Protein AF-A0A7X3WST9-F1 (afdb_monomer_lite)

Structure (mmCIF, N/CA/C/O backbone):
data_AF-A0A7X3WST9-F1
#
_entry.id   AF-A0A7X3WST9-F1
#
loop_
_atom_site.group_PDB
_atom_site.id
_atom_site.type_symbol
_atom_site.label_atom_id
_atom_site.label_alt_id
_atom_site.label_comp_id
_atom_site.label_asym_id
_atom_site.label_entity_id
_atom_site.label_seq_id
_atom_site.pdbx_PDB_ins_code
_atom_site.Cartn_x
_atom_site.Cartn_y
_atom_site.Cartn_z
_atom_site.occupancy
_atom_site.B_iso_or_equiv
_atom_site.auth_seq_id
_atom_site.auth_comp_id
_atom_site.auth_asym_id
_atom_site.auth_atom_id
_atom_site.pdbx_PDB_model_num
ATOM 1 N N . MET A 1 1 ? 12.123 3.672 -22.307 1.00 35.75 1 MET A N 1
ATOM 2 C CA . MET A 1 1 ? 11.697 4.808 -21.457 1.00 35.75 1 MET A CA 1
ATOM 3 C C . MET A 1 1 ? 12.000 4.453 -20.012 1.00 35.75 1 MET A C 1
ATOM 5 O O . MET A 1 1 ? 11.791 3.289 -19.680 1.00 35.75 1 MET A O 1
ATOM 9 N N . PRO A 1 2 ? 12.507 5.362 -19.160 1.00 43.19 2 PRO A N 1
ATOM 10 C CA . PRO A 1 2 ? 12.542 5.067 -17.731 1.00 43.19 2 PRO A CA 1
ATOM 11 C C . PRO A 1 2 ? 11.090 4.809 -17.316 1.00 43.19 2 PRO A C 1
ATOM 13 O O . PRO A 1 2 ? 10.234 5.641 -17.611 1.00 43.19 2 PRO A O 1
ATOM 16 N N . LYS A 1 3 ? 10.790 3.626 -16.755 1.00 57.38 3 LYS A N 1
ATOM 17 C CA . LYS A 1 3 ? 9.458 3.3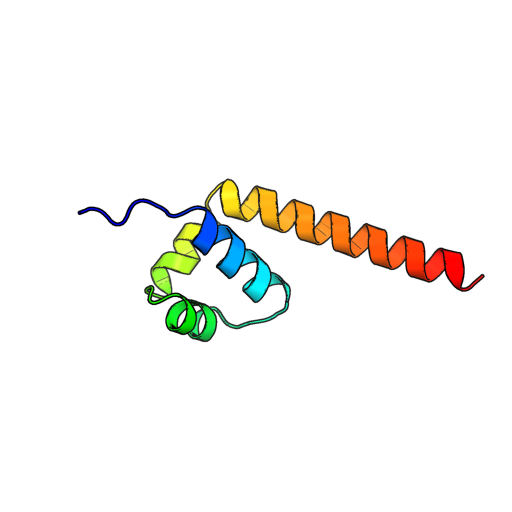12 -16.216 1.00 57.38 3 LYS A CA 1
ATOM 18 C C . LYS A 1 3 ? 9.184 4.380 -15.157 1.00 57.38 3 LYS A C 1
ATOM 20 O O . LYS A 1 3 ? 9.738 4.309 -14.062 1.00 57.38 3 LYS A O 1
ATOM 25 N N . SER A 1 4 ? 8.448 5.425 -15.526 1.00 59.97 4 SER A N 1
ATOM 26 C CA . SER A 1 4 ? 8.065 6.484 -14.608 1.00 59.97 4 SER A CA 1
ATOM 27 C C . SER A 1 4 ? 7.354 5.818 -13.442 1.00 59.97 4 SER A C 1
ATOM 29 O O . SER A 1 4 ? 6.560 4.892 -13.618 1.00 59.97 4 SER A O 1
ATOM 31 N N . LEU A 1 5 ? 7.728 6.234 -12.238 1.00 68.56 5 LEU A N 1
ATOM 32 C CA . LEU A 1 5 ? 7.113 5.790 -11.003 1.00 68.56 5 LEU A CA 1
ATOM 33 C C . LEU A 1 5 ? 5.591 5.961 -11.153 1.00 68.56 5 LEU A C 1
ATOM 35 O O . LEU A 1 5 ? 5.128 7.093 -11.213 1.00 68.56 5 LEU A O 1
ATOM 39 N N . ASN A 1 6 ? 4.830 4.874 -11.306 1.00 85.31 6 ASN A N 1
ATOM 40 C CA . ASN A 1 6 ? 3.384 4.952 -11.509 1.00 85.31 6 ASN A CA 1
ATOM 41 C C . ASN A 1 6 ? 2.699 4.968 -10.133 1.00 85.31 6 ASN A C 1
ATOM 43 O O . ASN A 1 6 ? 2.655 3.915 -9.486 1.00 85.31 6 ASN A O 1
ATOM 47 N N . PRO A 1 7 ? 2.137 6.108 -9.680 1.00 91.06 7 PRO A N 1
ATOM 48 C CA . PRO A 1 7 ? 1.520 6.209 -8.359 1.00 91.06 7 PRO A CA 1
ATOM 49 C C . PRO A 1 7 ? 0.402 5.187 -8.148 1.00 91.06 7 PRO A C 1
ATOM 51 O O . PRO A 1 7 ? 0.229 4.693 -7.040 1.00 91.06 7 PRO A O 1
ATOM 54 N N . LYS A 1 8 ? -0.320 4.813 -9.215 1.00 93.19 8 LYS A N 1
ATOM 55 C CA . LYS A 1 8 ? -1.403 3.823 -9.136 1.00 93.19 8 LYS A CA 1
ATOM 56 C C . LYS A 1 8 ? -0.888 2.445 -8.730 1.00 93.19 8 LYS A C 1
ATOM 58 O O . LYS A 1 8 ? -1.512 1.791 -7.904 1.00 93.19 8 LYS A O 1
ATOM 63 N N . ASN A 1 9 ? 0.263 2.030 -9.261 1.00 93.69 9 ASN A N 1
ATOM 64 C CA . ASN A 1 9 ? 0.847 0.733 -8.922 1.00 93.69 9 ASN A CA 1
ATOM 65 C C . ASN A 1 9 ? 1.413 0.733 -7.497 1.00 93.69 9 ASN A C 1
ATOM 67 O O . ASN A 1 9 ? 1.327 -0.286 -6.821 1.00 93.69 9 ASN A O 1
ATOM 71 N N . ILE A 1 10 ? 1.934 1.871 -7.020 1.00 94.88 10 ILE A N 1
ATOM 72 C CA . ILE A 1 10 ? 2.381 2.022 -5.625 1.00 94.88 10 ILE A CA 1
ATOM 73 C C . ILE A 1 10 ? 1.197 1.883 -4.669 1.00 94.88 10 ILE A C 1
ATOM 75 O O . ILE A 1 10 ? 1.275 1.117 -3.716 1.00 94.88 10 ILE A O 1
ATOM 79 N N . ILE A 1 11 ? 0.098 2.586 -4.948 1.00 96.38 11 ILE A N 1
ATOM 80 C CA . ILE A 1 11 ? -1.128 2.529 -4.140 1.00 96.38 11 ILE A CA 1
ATOM 81 C C . ILE A 1 11 ? -1.696 1.103 -4.127 1.00 96.38 11 ILE A C 1
ATOM 83 O O . ILE A 1 11 ? -2.023 0.584 -3.063 1.00 96.38 11 ILE A O 1
ATOM 87 N N . ALA A 1 12 ? -1.763 0.444 -5.289 1.00 96.25 12 ALA A N 1
ATOM 88 C CA . ALA A 1 12 ? -2.236 -0.935 -5.390 1.00 96.25 12 ALA A CA 1
ATOM 89 C C . ALA A 1 12 ? -1.358 -1.909 -4.588 1.00 96.25 12 ALA A C 1
ATOM 91 O O . ALA A 1 12 ? -1.881 -2.692 -3.799 1.00 96.25 12 ALA A O 1
ATOM 92 N N . ALA A 1 13 ? -0.032 -1.822 -4.737 1.00 96.56 13 ALA A N 1
ATOM 93 C CA . ALA A 1 13 ? 0.907 -2.649 -3.984 1.00 96.56 13 ALA A CA 1
ATOM 94 C C . ALA A 1 13 ? 0.807 -2.416 -2.470 1.00 96.56 13 ALA A C 1
ATOM 96 O O . ALA A 1 13 ? 0.847 -3.372 -1.702 1.00 96.56 13 ALA A O 1
ATOM 97 N N . CYS A 1 14 ? 0.652 -1.157 -2.049 1.00 97.50 14 CYS A N 1
ATOM 98 C CA . CYS A 1 14 ? 0.494 -0.786 -0.647 1.00 97.50 14 CYS A CA 1
ATOM 99 C C . CYS A 1 14 ? -0.770 -1.395 -0.043 1.00 97.50 14 CYS A C 1
ATOM 101 O O . CYS A 1 14 ? -0.703 -2.019 1.012 1.00 97.50 14 CYS A O 1
ATOM 103 N N . ARG A 1 15 ? -1.897 -1.310 -0.759 1.00 97.19 15 ARG A N 1
ATOM 104 C CA . ARG A 1 15 ? -3.163 -1.908 -0.328 1.00 97.19 15 ARG A CA 1
ATOM 105 C C . ARG A 1 15 ? -3.059 -3.423 -0.148 1.00 97.19 15 ARG A C 1
ATOM 107 O O . ARG A 1 15 ? -3.466 -3.929 0.888 1.00 97.19 15 ARG A O 1
ATOM 114 N N . LEU A 1 16 ? -2.523 -4.132 -1.142 1.00 97.06 16 LEU A N 1
ATOM 115 C CA . LEU A 1 16 ? -2.362 -5.591 -1.092 1.00 97.06 16 LEU A CA 1
ATOM 116 C C . LEU A 1 16 ? -1.455 -6.005 0.074 1.00 97.06 16 LEU A C 1
ATOM 118 O O . LEU A 1 16 ? -1.817 -6.850 0.888 1.00 97.06 16 LEU A O 1
ATOM 122 N N . HIS A 1 17 ? -0.317 -5.321 0.229 1.00 96.75 17 HIS A N 1
ATOM 123 C CA . HIS A 1 17 ? 0.600 -5.589 1.332 1.00 96.75 17 HIS A CA 1
ATOM 124 C C . HIS A 1 17 ? -0.045 -5.359 2.703 1.00 96.75 17 HIS A C 1
ATOM 126 O O . HIS A 1 17 ? 0.153 -6.159 3.612 1.00 96.75 17 HIS A O 1
ATOM 132 N N . PHE A 1 18 ? -0.835 -4.291 2.845 1.00 96.44 18 PHE A N 1
ATOM 133 C CA . PHE A 1 18 ? -1.557 -3.984 4.078 1.00 96.44 18 PHE A CA 1
ATOM 134 C C . PHE A 1 18 ? -2.552 -5.090 4.465 1.00 96.44 18 PHE A C 1
ATOM 136 O O . PHE A 1 18 ? -2.688 -5.403 5.645 1.00 96.44 18 PHE A O 1
ATOM 143 N N . TYR A 1 19 ? -3.203 -5.727 3.487 1.00 95.12 19 TYR A N 1
ATOM 144 C CA . TYR A 1 19 ? -4.109 -6.858 3.727 1.00 95.12 19 TYR A CA 1
ATOM 145 C C . TYR A 1 19 ? -3.405 -8.216 3.875 1.00 95.12 19 TYR A C 1
ATOM 147 O O . TYR A 1 19 ? -4.078 -9.219 4.107 1.00 95.12 19 TYR A O 1
ATOM 155 N N . GLY A 1 20 ? -2.071 -8.249 3.811 1.00 95.44 20 GLY A N 1
ATOM 156 C CA . GLY A 1 20 ? -1.265 -9.427 4.129 1.00 95.44 20 GLY A CA 1
ATOM 157 C C . GLY A 1 20 ? -0.670 -10.163 2.930 1.00 95.44 20 GLY A C 1
ATOM 158 O O . GLY A 1 20 ? -0.041 -11.197 3.138 1.00 95.44 20 GLY A O 1
ATOM 159 N N . ASP A 1 21 ? -0.814 -9.649 1.705 1.00 96.75 21 ASP A N 1
ATOM 160 C CA . ASP A 1 21 ? -0.185 -10.268 0.535 1.00 96.75 21 ASP A CA 1
ATOM 161 C C . ASP A 1 21 ? 1.353 -10.161 0.597 1.00 96.75 21 ASP A C 1
ATOM 163 O O . ASP A 1 21 ? 1.937 -9.129 0.977 1.00 96.75 21 ASP A O 1
ATOM 167 N N . GLU A 1 22 ? 2.033 -11.232 0.178 1.00 94.75 22 GLU A N 1
ATOM 168 C CA . GLU A 1 22 ? 3.490 -11.269 0.124 1.00 94.75 22 GLU A CA 1
ATOM 169 C C . GLU A 1 22 ? 4.036 -10.409 -1.024 1.00 94.75 22 GLU A C 1
ATOM 171 O O . GLU A 1 22 ? 3.480 -10.330 -2.121 1.00 94.75 22 GLU A O 1
ATOM 176 N N . LEU A 1 23 ? 5.202 -9.789 -0.810 1.00 91.69 23 LEU A N 1
ATOM 177 C CA . LEU A 1 23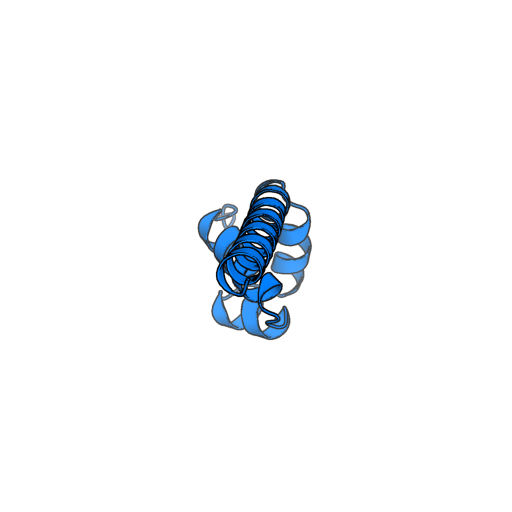 ? 5.830 -8.935 -1.826 1.00 91.69 23 LEU A CA 1
ATOM 178 C C . LEU A 1 23 ? 6.145 -9.692 -3.123 1.00 91.69 23 LEU A C 1
ATOM 180 O O . LEU A 1 23 ? 6.158 -9.084 -4.190 1.00 91.69 23 LEU A O 1
ATOM 184 N N . GLN A 1 24 ? 6.411 -10.997 -3.045 1.00 93.81 24 GLN A N 1
ATOM 185 C CA . GLN A 1 24 ? 6.684 -11.812 -4.224 1.00 93.81 24 GLN A CA 1
ATOM 186 C C . GLN A 1 24 ? 5.442 -11.934 -5.121 1.00 93.81 24 GLN A C 1
ATOM 188 O O . GLN A 1 24 ? 5.550 -11.752 -6.336 1.00 93.81 24 GLN A O 1
ATOM 193 N N . ASP A 1 25 ? 4.272 -12.157 -4.523 1.00 96.00 25 ASP A N 1
ATOM 194 C CA . ASP A 1 25 ? 3.003 -12.298 -5.239 1.00 96.00 25 ASP A CA 1
ATOM 195 C C . ASP A 1 25 ? 2.535 -10.958 -5.808 1.00 96.00 25 ASP A C 1
ATOM 197 O O . ASP A 1 25 ? 2.170 -10.863 -6.981 1.00 96.00 25 ASP A O 1
ATOM 201 N N . ILE A 1 26 ? 2.656 -9.882 -5.024 1.00 96.38 26 ILE A N 1
ATOM 202 C CA . ILE A 1 26 ? 2.356 -8.518 -5.482 1.00 96.38 26 ILE A CA 1
ATOM 203 C C . ILE A 1 26 ? 3.254 -8.135 -6.667 1.00 96.38 26 ILE A C 1
ATOM 205 O O . ILE A 1 26 ? 2.795 -7.516 -7.629 1.00 96.38 26 ILE A O 1
ATOM 209 N N . ALA A 1 27 ? 4.541 -8.491 -6.617 1.00 94.19 27 ALA A N 1
ATOM 210 C CA . ALA A 1 27 ? 5.491 -8.179 -7.681 1.00 94.19 27 ALA A CA 1
ATOM 211 C C . ALA A 1 27 ? 5.128 -8.905 -8.983 1.00 94.19 27 ALA A C 1
ATOM 213 O O . ALA A 1 27 ? 5.163 -8.293 -10.052 1.00 94.19 27 ALA A O 1
ATOM 214 N N . MET A 1 28 ? 4.716 -10.173 -8.879 1.00 94.56 28 MET A N 1
ATOM 215 C CA . MET A 1 28 ? 4.227 -10.964 -10.007 1.00 94.56 28 MET A CA 1
ATOM 216 C C . MET A 1 28 ? 2.940 -10.374 -10.595 1.00 94.56 28 MET A C 1
ATOM 218 O O . MET A 1 28 ? 2.850 -10.194 -11.807 1.00 94.56 28 MET A O 1
ATOM 222 N N . LEU A 1 29 ? 1.977 -10.009 -9.744 1.00 95.19 29 LEU A N 1
ATOM 223 C CA . LEU A 1 29 ? 0.699 -9.424 -10.156 1.00 95.19 29 LEU A CA 1
ATOM 224 C C . LEU A 1 29 ? 0.873 -8.093 -10.903 1.00 95.19 29 LEU A C 1
ATOM 226 O O . LEU A 1 29 ? 0.147 -7.809 -11.854 1.00 95.19 29 LEU A O 1
ATOM 230 N N . LEU A 1 30 ? 1.820 -7.263 -10.462 1.00 92.69 30 LEU A N 1
ATOM 231 C CA . LEU A 1 30 ? 2.052 -5.927 -11.014 1.00 92.69 30 LEU A CA 1
ATOM 232 C C . LEU A 1 30 ? 3.117 -5.888 -12.122 1.00 92.69 30 LEU A C 1
ATOM 234 O O . LEU A 1 30 ? 3.430 -4.795 -12.601 1.00 92.69 30 LEU A O 1
ATOM 238 N N . ASP A 1 31 ? 3.667 -7.041 -12.516 1.00 92.75 31 ASP A N 1
ATOM 239 C CA . ASP A 1 31 ? 4.756 -7.176 -13.495 1.00 92.75 31 ASP A CA 1
ATOM 240 C C . ASP A 1 31 ? 5.960 -6.256 -13.181 1.00 92.75 31 ASP A C 1
ATOM 242 O O . ASP A 1 31 ? 6.454 -5.454 -13.991 1.00 92.75 31 ASP A O 1
ATOM 246 N N . VAL A 1 32 ? 6.421 -6.331 -11.929 1.00 91.00 32 VAL A N 1
ATOM 247 C CA . VAL A 1 32 ? 7.592 -5.601 -11.425 1.00 91.00 32 VAL A CA 1
ATOM 248 C C . VAL A 1 32 ? 8.547 -6.529 -10.682 1.00 91.00 32 VAL A C 1
ATOM 250 O O . VAL A 1 32 ? 8.190 -7.618 -10.252 1.00 91.00 32 VAL A O 1
ATOM 253 N N . ALA A 1 33 ? 9.793 -6.094 -10.496 1.00 91.06 33 ALA A N 1
ATOM 254 C CA . ALA A 1 33 ? 10.731 -6.839 -9.666 1.00 91.06 33 ALA A CA 1
ATOM 255 C C . ALA A 1 33 ? 10.373 -6.679 -8.172 1.00 91.06 33 ALA A C 1
ATOM 257 O O . ALA A 1 33 ? 10.018 -5.572 -7.758 1.00 91.06 33 ALA A O 1
ATOM 258 N N . PRO A 1 34 ? 10.576 -7.699 -7.318 1.00 90.12 34 PRO A N 1
ATOM 259 C CA . PRO A 1 34 ? 10.388 -7.562 -5.867 1.00 90.12 34 PRO A CA 1
ATOM 260 C C . PRO A 1 34 ? 11.205 -6.409 -5.260 1.00 90.12 34 PRO A C 1
ATOM 262 O O . PRO A 1 34 ? 10.739 -5.677 -4.388 1.00 90.12 34 PRO A O 1
ATOM 265 N N . SER A 1 35 ? 12.406 -6.159 -5.794 1.00 92.44 35 SER A N 1
ATOM 266 C CA . SER A 1 35 ? 13.253 -5.028 -5.395 1.00 92.44 35 SER A CA 1
ATOM 267 C C . SER A 1 35 ? 12.630 -3.658 -5.701 1.00 92.44 35 SER A C 1
ATOM 269 O O . SER A 1 35 ? 12.938 -2.678 -5.019 1.00 92.44 35 SER A O 1
ATOM 271 N N . THR A 1 36 ? 11.740 -3.572 -6.695 1.00 92.31 36 THR A N 1
ATOM 272 C CA . THR A 1 36 ? 10.954 -2.371 -6.993 1.00 92.31 36 THR A CA 1
ATOM 273 C C . THR A 1 36 ? 9.966 -2.081 -5.868 1.00 92.31 36 THR A C 1
ATOM 275 O O . THR A 1 36 ? 9.911 -0.938 -5.416 1.00 92.31 36 THR A O 1
ATOM 278 N N . LEU A 1 37 ? 9.270 -3.097 -5.345 1.00 92.44 37 LEU A N 1
ATOM 279 C CA . LEU A 1 37 ? 8.349 -2.921 -4.217 1.00 92.44 37 LEU A CA 1
ATOM 280 C C . LEU A 1 37 ? 9.082 -2.455 -2.956 1.00 92.44 37 LEU A C 1
ATOM 282 O O . LEU A 1 37 ? 8.654 -1.498 -2.317 1.00 92.44 37 LEU A O 1
ATOM 286 N N . THR A 1 38 ? 10.247 -3.037 -2.652 1.00 92.19 38 THR A N 1
ATOM 287 C CA . THR A 1 38 ? 11.085 -2.598 -1.520 1.00 92.19 38 THR A CA 1
ATOM 288 C C . THR A 1 38 ? 11.475 -1.120 -1.620 1.00 92.19 38 THR A C 1
ATOM 290 O O . THR A 1 38 ? 11.595 -0.438 -0.601 1.00 92.19 38 THR A O 1
ATOM 293 N N . ARG A 1 39 ? 11.673 -0.595 -2.839 1.00 92.50 39 ARG A N 1
ATOM 294 C CA . ARG A 1 39 ? 11.911 0.840 -3.062 1.00 92.50 39 ARG A CA 1
ATOM 295 C C . ARG A 1 39 ? 10.630 1.657 -2.910 1.00 92.50 39 ARG A C 1
ATOM 297 O O . ARG A 1 39 ? 10.680 2.720 -2.303 1.00 92.50 39 ARG A O 1
ATOM 304 N N . TRP A 1 40 ? 9.500 1.171 -3.423 1.00 94.38 40 TRP A N 1
ATOM 305 C CA . TRP A 1 40 ? 8.205 1.849 -3.311 1.00 94.38 40 TRP A CA 1
ATOM 306 C C . TRP A 1 40 ? 7.757 2.041 -1.864 1.00 94.38 40 TRP A C 1
ATOM 308 O O . TRP A 1 40 ? 7.280 3.127 -1.549 1.00 94.38 40 TRP A O 1
ATOM 318 N N . LYS A 1 41 ? 8.023 1.079 -0.969 1.00 94.00 41 LYS A N 1
ATOM 319 C CA . LYS A 1 41 ? 7.760 1.202 0.481 1.00 94.00 41 LYS A CA 1
ATOM 320 C C . LYS A 1 41 ? 8.397 2.430 1.137 1.00 94.00 41 LYS A C 1
ATOM 322 O O . LYS A 1 41 ? 7.953 2.865 2.188 1.00 94.00 41 LYS A O 1
ATOM 327 N N . LYS A 1 42 ? 9.451 2.983 0.531 1.00 94.62 42 LYS A N 1
ATOM 328 C CA . LYS A 1 42 ? 10.169 4.164 1.033 1.00 94.62 42 LYS A CA 1
ATOM 329 C C . LYS A 1 42 ? 9.692 5.474 0.406 1.00 94.62 42 LYS A C 1
ATOM 331 O O . LYS A 1 42 ? 10.251 6.520 0.706 1.00 94.62 42 LYS A O 1
ATOM 336 N N . THR A 1 43 ? 8.741 5.418 -0.524 1.00 94.88 43 THR A N 1
ATOM 337 C CA . THR A 1 43 ? 8.213 6.614 -1.187 1.00 94.88 43 THR A CA 1
ATOM 338 C C . THR A 1 43 ? 7.131 7.262 -0.336 1.00 94.88 43 THR A C 1
ATOM 340 O O . THR A 1 43 ? 6.346 6.562 0.303 1.00 94.88 43 THR A O 1
ATOM 343 N N . ASP A 1 44 ? 7.023 8.588 -0.414 1.00 96.25 44 ASP A N 1
ATOM 344 C CA . ASP A 1 44 ? 5.978 9.342 0.290 1.00 96.25 44 ASP A CA 1
ATOM 345 C C . ASP A 1 44 ? 4.569 8.881 -0.103 1.00 96.25 44 ASP A C 1
ATOM 347 O O . ASP A 1 44 ? 3.651 8.916 0.707 1.00 96.25 44 ASP A O 1
ATOM 351 N N . ILE A 1 45 ? 4.385 8.412 -1.343 1.00 95.31 45 ILE A N 1
ATOM 352 C CA . ILE A 1 45 ? 3.098 7.890 -1.823 1.00 95.31 45 ILE A CA 1
ATOM 353 C C . ILE A 1 45 ? 2.688 6.658 -1.012 1.00 95.31 45 ILE A C 1
ATOM 355 O O . ILE A 1 45 ? 1.537 6.571 -0.595 1.00 95.31 45 ILE A O 1
ATOM 359 N N . TRP A 1 46 ? 3.619 5.726 -0.782 1.00 96.88 46 TRP A N 1
ATOM 360 C CA . TRP A 1 46 ? 3.350 4.540 0.029 1.00 96.88 46 TRP A CA 1
ATOM 361 C C . TRP A 1 46 ? 3.078 4.929 1.476 1.00 96.88 46 TRP A C 1
ATOM 363 O O . TRP A 1 46 ? 2.028 4.585 2.000 1.00 96.88 46 TRP A O 1
ATOM 373 N N . ILE A 1 47 ? 3.990 5.684 2.094 1.00 97.19 47 ILE A N 1
ATOM 374 C CA . ILE A 1 47 ? 3.916 6.041 3.517 1.00 97.19 47 ILE A CA 1
ATOM 375 C C . ILE A 1 47 ? 2.605 6.778 3.825 1.00 97.19 47 ILE A C 1
ATOM 377 O O . ILE A 1 47 ? 1.888 6.413 4.753 1.00 97.19 47 ILE A O 1
ATOM 381 N N . ASN A 1 48 ? 2.245 7.773 3.007 1.00 97.06 48 ASN A N 1
ATOM 382 C CA . ASN A 1 48 ? 1.020 8.546 3.212 1.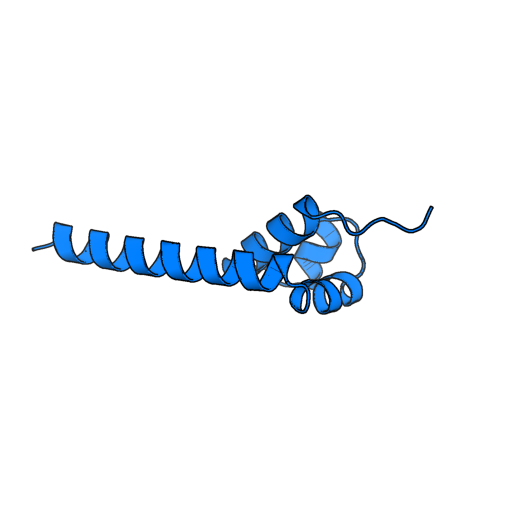00 97.06 48 ASN A CA 1
ATOM 383 C C . ASN A 1 48 ? -0.251 7.722 2.974 1.00 97.06 48 ASN A C 1
ATOM 385 O O . ASN A 1 48 ? -1.279 8.004 3.583 1.00 97.06 48 ASN A O 1
ATOM 389 N N . TYR A 1 49 ? -0.222 6.749 2.060 1.00 97.38 49 TYR A N 1
ATOM 390 C CA . TYR A 1 49 ? -1.385 5.905 1.796 1.00 97.38 49 TYR A CA 1
ATOM 391 C C . TYR A 1 49 ? -1.545 4.805 2.852 1.00 97.38 49 TYR A C 1
ATOM 393 O O . TYR A 1 49 ? -2.657 4.566 3.307 1.00 97.38 49 TYR A O 1
ATOM 401 N N . GLU A 1 50 ? -0.447 4.203 3.304 1.00 97.00 50 GLU A N 1
ATOM 402 C CA . GLU A 1 50 ? -0.434 3.226 4.396 1.00 97.00 50 GLU A CA 1
ATOM 403 C C . GLU A 1 50 ? -0.962 3.838 5.699 1.00 97.00 50 GLU A C 1
ATOM 405 O O . GLU A 1 50 ? -1.812 3.240 6.351 1.00 97.00 50 GLU A O 1
ATOM 410 N N . ALA A 1 51 ? -0.552 5.070 6.028 1.00 96.88 51 ALA A N 1
ATOM 411 C CA . ALA A 1 51 ? -1.093 5.801 7.174 1.00 96.88 51 ALA A CA 1
ATOM 412 C C . ALA A 1 51 ? -2.620 5.982 7.080 1.00 96.88 51 ALA A C 1
ATOM 414 O O . ALA A 1 51 ? -3.328 5.730 8.049 1.00 96.88 51 ALA A O 1
ATOM 415 N N . LYS A 1 52 ? -3.143 6.324 5.893 1.00 96.38 52 LYS A N 1
ATOM 416 C CA . LYS A 1 52 ? -4.596 6.424 5.672 1.00 96.38 52 LYS A CA 1
ATOM 417 C C . LYS A 1 52 ? -5.311 5.090 5.867 1.00 96.38 52 LYS A C 1
ATOM 419 O O . LYS A 1 52 ? -6.373 5.073 6.473 1.00 96.38 52 LYS A O 1
ATOM 424 N N . LEU A 1 53 ? -4.737 3.985 5.386 1.00 96.06 53 LEU A N 1
ATOM 425 C CA . LEU A 1 53 ? -5.317 2.651 5.580 1.00 96.06 53 LEU A CA 1
ATOM 426 C C . LEU A 1 53 ? -5.369 2.264 7.064 1.00 96.06 53 LEU A C 1
ATOM 428 O O . LEU A 1 53 ? -6.355 1.684 7.509 1.00 96.06 53 LEU A O 1
ATOM 432 N N . ILE A 1 54 ? -4.332 2.610 7.831 1.00 95.06 54 ILE A N 1
ATOM 433 C CA . ILE A 1 54 ? -4.295 2.405 9.285 1.00 95.06 54 ILE A CA 1
ATOM 434 C C . ILE A 1 54 ? -5.380 3.240 9.976 1.00 95.06 54 ILE A C 1
ATOM 436 O O . ILE A 1 54 ? -6.118 2.711 10.807 1.00 95.06 54 ILE A O 1
ATOM 440 N N . ASP A 1 55 ? -5.508 4.518 9.616 1.00 95.69 55 ASP A N 1
ATOM 441 C CA . ASP A 1 55 ? -6.525 5.411 10.179 1.00 95.69 55 ASP A CA 1
ATOM 442 C C . ASP A 1 55 ? -7.947 4.914 9.871 1.00 95.69 55 ASP A C 1
ATOM 444 O O . ASP A 1 55 ? -8.783 4.827 10.773 1.00 95.69 55 ASP A O 1
ATOM 448 N N . GLU A 1 56 ? -8.213 4.521 8.621 1.00 94.19 56 GLU A N 1
ATOM 449 C CA . GLU A 1 56 ? -9.487 3.928 8.193 1.00 94.19 56 GLU A CA 1
ATOM 450 C C . GLU A 1 56 ? -9.789 2.626 8.949 1.00 94.19 56 GLU A C 1
ATOM 452 O O . GLU A 1 56 ? -10.921 2.404 9.384 1.00 94.19 56 GLU A O 1
ATOM 457 N N . TRP A 1 57 ? -8.781 1.770 9.145 1.00 92.50 57 TRP A N 1
ATOM 458 C CA . TRP A 1 57 ? -8.940 0.526 9.893 1.00 92.50 57 TRP A CA 1
ATOM 459 C C . TRP A 1 57 ? -9.293 0.789 11.362 1.00 92.50 57 TRP A C 1
ATOM 461 O O . TRP A 1 57 ? -10.232 0.180 11.876 1.00 92.50 57 TRP A O 1
ATOM 471 N N . HIS A 1 58 ? -8.615 1.731 12.027 1.00 91.62 58 HIS A N 1
ATOM 472 C CA . HIS A 1 58 ? -8.944 2.120 13.401 1.00 91.62 58 HIS A CA 1
ATOM 473 C C . HIS A 1 58 ? -10.359 2.697 13.520 1.00 91.62 58 HIS A C 1
ATOM 475 O O . HIS A 1 58 ? -11.094 2.315 14.431 1.00 91.62 58 HIS A O 1
ATOM 481 N N . GLN A 1 59 ? -10.773 3.571 12.595 1.00 90.81 59 GLN A N 1
ATOM 482 C CA . GLN A 1 59 ? -12.132 4.128 12.586 1.00 90.81 59 GLN A CA 1
ATOM 483 C C . GLN A 1 59 ? -13.193 3.026 12.491 1.00 90.81 59 GLN A C 1
ATOM 485 O O . GLN A 1 59 ? -14.127 3.005 13.291 1.00 90.81 59 GLN A O 1
ATOM 490 N N . GLN A 1 60 ? -13.004 2.053 11.596 1.00 85.94 60 GLN A N 1
ATOM 491 C CA . GLN A 1 60 ? -13.921 0.917 11.461 1.00 85.94 60 GLN A CA 1
ATOM 492 C C . GLN A 1 60 ? -13.990 0.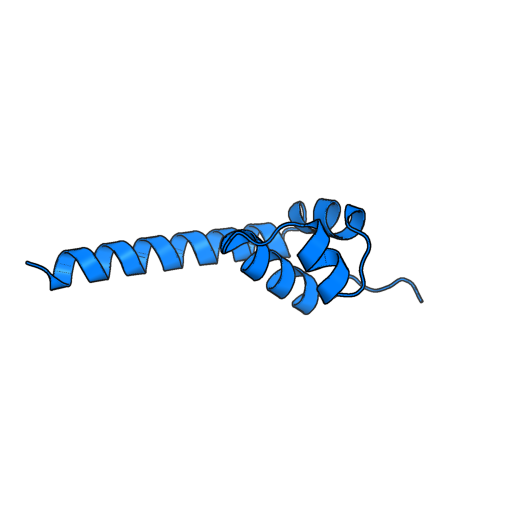057 12.730 1.00 85.94 60 GLN A C 1
ATOM 494 O O . GLN A 1 60 ? -15.063 -0.439 13.074 1.00 85.94 60 GLN A O 1
ATOM 499 N N . GLN A 1 61 ? -12.877 -0.135 13.447 1.00 82.38 61 GLN A N 1
ATOM 500 C CA . GLN A 1 61 ? -12.905 -0.866 14.720 1.00 82.38 61 GLN A CA 1
ATOM 501 C C . GLN A 1 61 ? -13.705 -0.107 15.789 1.00 82.38 61 GLN A C 1
ATOM 503 O O . GLN A 1 61 ? -14.543 -0.710 16.457 1.00 82.38 61 GLN A O 1
ATOM 508 N N . HIS A 1 62 ? -13.521 1.212 15.897 1.00 72.38 62 HIS A N 1
ATOM 509 C CA . HIS A 1 62 ? -14.267 2.047 16.844 1.00 72.38 62 HIS A CA 1
ATOM 510 C C . HIS A 1 62 ? -15.775 2.109 16.536 1.00 72.38 62 HIS A C 1
ATOM 512 O O . HIS A 1 62 ? -16.596 2.086 17.453 1.00 72.38 62 HIS A O 1
ATOM 518 N N . GLU A 1 63 ? -16.169 2.154 15.262 1.00 71.69 63 GLU A N 1
ATOM 519 C CA . GLU A 1 63 ? -17.583 2.115 14.856 1.00 71.69 63 GLU A CA 1
ATOM 520 C C . GLU A 1 63 ? -18.241 0.756 15.153 1.00 71.69 63 GLU A C 1
A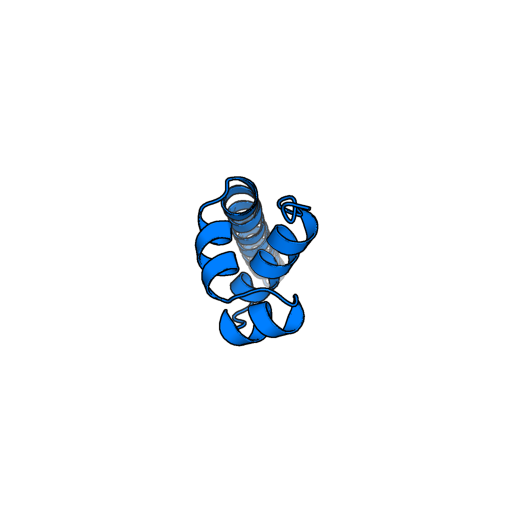TOM 522 O O . GLU A 1 63 ? -19.379 0.698 15.631 1.00 71.69 63 GLU A O 1
ATOM 527 N N . ASN A 1 64 ? -17.515 -0.343 14.933 1.00 68.44 64 ASN A N 1
ATOM 528 C CA . ASN A 1 64 ? -17.996 -1.696 15.228 1.00 68.44 64 ASN A CA 1
ATOM 529 C C . ASN A 1 64 ? -18.116 -1.980 16.736 1.00 68.44 64 ASN A C 1
ATOM 531 O O . ASN A 1 64 ? -18.935 -2.806 17.142 1.00 68.44 64 ASN A O 1
ATOM 535 N N . GLU A 1 65 ? -17.313 -1.321 17.573 1.00 65.56 65 GLU A N 1
ATOM 536 C CA . GLU A 1 65 ? -17.405 -1.415 19.034 1.00 65.56 65 GLU A CA 1
ATOM 537 C C . GLU A 1 65 ? -18.597 -0.608 19.576 1.00 65.56 65 GLU A C 1
ATOM 539 O O . GLU A 1 65 ? -19.365 -1.109 20.397 1.00 65.56 65 GLU A O 1
ATOM 544 N N . ASN A 1 66 ? -18.825 0.600 19.052 1.00 63.22 66 ASN A N 1
ATOM 545 C CA . ASN A 1 66 ? -19.917 1.475 19.496 1.00 63.22 66 ASN A CA 1
ATOM 546 C C . ASN A 1 66 ? -21.317 1.001 19.075 1.00 63.22 66 ASN A C 1
ATOM 548 O O . ASN A 1 66 ? -22.295 1.364 19.717 1.00 63.22 66 ASN A O 1
ATOM 552 N N . THR A 1 67 ? -21.432 0.203 18.012 1.00 61.25 67 THR A N 1
ATOM 553 C CA . THR A 1 67 ? -22.715 -0.361 17.542 1.00 61.25 67 THR A CA 1
ATOM 554 C C . THR A 1 67 ? -23.106 -1.670 18.236 1.00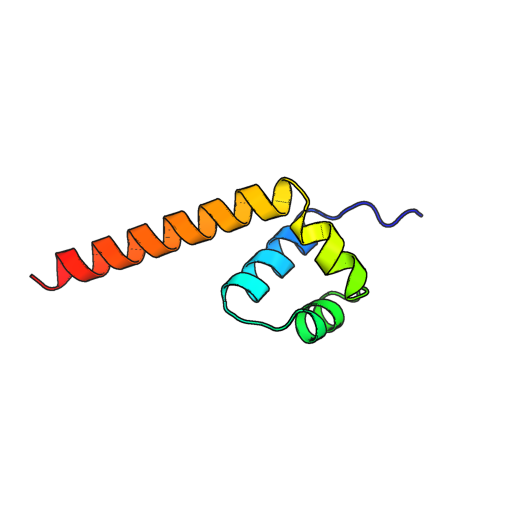 61.25 67 THR A C 1
ATOM 556 O O . THR A 1 67 ? -24.204 -2.178 18.007 1.00 61.25 67 THR A O 1
ATOM 559 N N . ARG A 1 68 ? -22.222 -2.237 19.070 1.00 57.50 68 ARG A N 1
ATOM 560 C CA . ARG A 1 68 ? -22.459 -3.470 19.841 1.00 57.50 68 ARG A CA 1
ATOM 561 C C . ARG A 1 68 ? -22.897 -3.234 21.295 1.00 57.50 68 ARG A C 1
ATOM 563 O O . ARG A 1 68 ? -23.232 -4.217 21.956 1.00 57.50 68 ARG A O 1
ATOM 570 N N . ASN A 1 69 ? -22.903 -1.984 21.763 1.00 48.69 69 ASN A N 1
ATOM 571 C CA . ASN A 1 69 ? -23.425 -1.561 23.072 1.00 48.69 69 ASN A CA 1
ATOM 572 C C . ASN A 1 69 ? -24.825 -0.953 22.943 1.00 48.69 69 ASN A C 1
ATOM 574 O O . ASN A 1 69 ? -25.576 -1.031 23.941 1.00 48.69 69 ASN A O 1
#

Sequence (69 aa):
MPKSLNPKNIIAACRLHFYGDELQDIAMLLDVAPSTLTRWKKTDIWINYEAKLIDEWHQQQHENENTRN

Radius of gyration: 14.76 Å; chains: 1; bounding box: 37×22×44 Å

Secondary structure (DSSP, 8-state):
------HHHHHHHHHHHHTT--HHHHHHHTT--HHHHHHHTTSHHHHHHHHHHHHHHHHHHHHHHHT--

pLDDT: mean 87.56, std 14.55, range [35.75, 97.5]

Foldseek 3Di:
DPPPPDLVLLLVLLVCVLVPDDLVVSCVVSVHDSVVNVVSCPDPSSVVNNVVVVVVVVVVVVVVVVVVD